Protein AF-A0AA50DRI3-F1 (afdb_monomer_lite)

Organism: NCBI:txid3062598

Foldseek 3Di:
DDPVVLVVLLVVLLVVLQVVCVVVVHDDDLVSSLVSLVVVLVVDDDPVNNVSSVVSSVVSVVVSVVVVVPVDDDDDDPPDPPPVVVVVCVVDVDPPPVVVPPPDD

Radius of gyration: 18.83 Å; chains: 1; bounding box: 45×53×38 Å

pLDDT: mean 72.83, std 22.29, range [36.16, 96.12]

Sequence (105 aa):
MSDSDDYDKIHILLGEATMSLIDSRKEVSSESLSIQLKQMAAEESDDLRVIEIWKARKWLLQHSVQFTAGRNGGYASPLRLRENQSRLQDFYHLPSSNDAKKQSS

Structure (mmCIF, N/CA/C/O backbone):
data_AF-A0AA50DRI3-F1
#
_entry.id   AF-A0AA50DRI3-F1
#
loop_
_atom_site.group_PDB
_atom_site.id
_atom_site.type_symbol
_atom_site.label_atom_id
_atom_site.label_alt_id
_atom_site.label_comp_id
_atom_site.label_asym_id
_atom_site.label_entity_id
_atom_site.label_seq_id
_atom_site.pdbx_PDB_ins_code
_atom_site.Cartn_x
_atom_site.Cartn_y
_atom_site.Cartn_z
_atom_site.occupancy
_atom_site.B_iso_or_equiv
_atom_site.auth_seq_id
_atom_site.auth_comp_id
_atom_site.auth_asym_id
_atom_site.auth_atom_id
_atom_site.pdbx_PDB_model_num
ATOM 1 N N . MET A 1 1 ? 13.404 11.721 -15.847 1.00 47.91 1 MET A N 1
ATOM 2 C CA . MET A 1 1 ? 12.085 11.415 -15.260 1.00 47.91 1 MET A CA 1
ATOM 3 C C . MET A 1 1 ? 11.787 12.505 -14.261 1.00 47.91 1 MET A C 1
ATOM 5 O O . MET A 1 1 ? 12.678 12.856 -13.499 1.00 47.91 1 MET A O 1
ATOM 9 N N . SER A 1 2 ? 10.627 13.129 -14.401 1.00 54.50 2 SER A N 1
ATOM 10 C CA . SER A 1 2 ? 10.246 14.356 -13.702 1.00 54.50 2 SER A CA 1
ATOM 11 C C . SER A 1 2 ? 9.676 13.988 -12.335 1.00 54.50 2 SER A C 1
ATOM 13 O O . SER A 1 2 ? 8.897 13.044 -12.258 1.00 54.50 2 SER A O 1
ATOM 15 N N . ASP A 1 3 ? 9.984 14.742 -11.278 1.00 60.12 3 ASP A N 1
ATOM 16 C CA . ASP A 1 3 ? 9.455 14.486 -9.925 1.00 60.12 3 ASP A CA 1
ATOM 17 C C . ASP A 1 3 ? 7.911 14.414 -9.873 1.00 60.12 3 ASP A C 1
ATOM 19 O O . ASP A 1 3 ? 7.351 13.803 -8.969 1.00 60.12 3 ASP A O 1
ATOM 23 N N . SER A 1 4 ? 7.216 14.986 -10.866 1.00 66.75 4 SER A N 1
ATOM 24 C CA . SER A 1 4 ? 5.753 14.937 -11.010 1.00 66.75 4 SER A CA 1
ATOM 25 C C . SER A 1 4 ? 5.189 13.516 -11.128 1.00 66.75 4 SER A C 1
ATOM 27 O O . SER A 1 4 ? 4.167 13.227 -10.509 1.00 66.75 4 SER A O 1
ATOM 29 N N . ASP A 1 5 ? 5.857 12.622 -11.865 1.00 71.75 5 ASP A N 1
ATOM 30 C CA . ASP A 1 5 ? 5.336 11.273 -12.142 1.00 71.75 5 ASP A CA 1
ATOM 31 C C . ASP A 1 5 ? 5.274 10.423 -10.860 1.00 71.75 5 ASP A C 1
ATOM 33 O O . ASP A 1 5 ? 4.387 9.586 -10.683 1.00 71.75 5 ASP A O 1
ATOM 37 N N . ASP A 1 6 ? 6.206 10.662 -9.934 1.00 75.75 6 ASP A N 1
ATOM 38 C CA . ASP A 1 6 ? 6.272 9.964 -8.650 1.00 75.75 6 ASP A CA 1
ATOM 39 C C . ASP A 1 6 ? 5.138 10.407 -7.706 1.00 75.75 6 ASP A C 1
ATOM 41 O O . ASP A 1 6 ? 4.593 9.578 -6.972 1.00 75.75 6 ASP A O 1
ATOM 45 N N . TYR A 1 7 ? 4.734 11.683 -7.741 1.00 80.00 7 TYR A N 1
ATOM 46 C CA . TYR A 1 7 ? 3.598 12.174 -6.951 1.00 80.00 7 TYR A CA 1
ATOM 47 C C . TYR A 1 7 ? 2.262 11.644 -7.468 1.00 80.00 7 TYR A C 1
ATOM 49 O O . TYR A 1 7 ? 1.419 11.233 -6.666 1.00 80.00 7 TYR A O 1
ATOM 57 N N . ASP A 1 8 ? 2.079 11.598 -8.787 1.00 87.44 8 ASP A N 1
ATOM 58 C CA . ASP A 1 8 ? 0.846 11.086 -9.389 1.00 87.44 8 ASP A CA 1
ATOM 59 C C . ASP A 1 8 ? 0.622 9.616 -9.009 1.00 87.44 8 ASP A C 1
ATOM 61 O O . ASP A 1 8 ? -0.467 9.240 -8.570 1.00 87.44 8 ASP A O 1
ATOM 65 N N . LYS A 1 9 ? 1.681 8.801 -9.042 1.00 89.00 9 LYS A N 1
ATOM 66 C CA . LYS A 1 9 ? 1.642 7.397 -8.602 1.00 89.00 9 LYS A CA 1
ATOM 67 C C . LYS A 1 9 ? 1.278 7.242 -7.127 1.00 89.00 9 LYS A C 1
ATOM 69 O O . LYS A 1 9 ? 0.461 6.390 -6.780 1.00 89.00 9 LYS A O 1
ATOM 74 N N . ILE A 1 10 ? 1.838 8.081 -6.253 1.00 90.31 10 ILE A N 1
ATOM 75 C CA . ILE A 1 10 ? 1.502 8.077 -4.822 1.00 90.31 10 ILE A CA 1
ATOM 76 C C . ILE A 1 10 ? 0.010 8.367 -4.617 1.00 90.31 10 ILE A C 1
ATOM 78 O O . ILE A 1 10 ? -0.650 7.666 -3.847 1.00 90.31 10 ILE A O 1
ATOM 82 N N . HIS A 1 11 ? -0.530 9.375 -5.305 1.00 90.25 11 HIS A N 1
ATOM 83 C CA . HIS A 1 11 ? -1.941 9.745 -5.191 1.00 90.25 11 HIS A CA 1
ATOM 84 C C . HIS A 1 11 ? -2.880 8.672 -5.745 1.00 90.25 11 HIS A C 1
ATOM 86 O O . HIS A 1 11 ? -3.910 8.405 -5.126 1.00 90.25 11 HIS A O 1
ATOM 92 N N . ILE A 1 12 ? -2.507 8.020 -6.849 1.00 94.75 12 ILE A N 1
ATOM 93 C CA . ILE A 1 12 ? -3.252 6.885 -7.405 1.00 94.75 12 ILE A CA 1
ATOM 94 C C . ILE A 1 12 ? -3.336 5.754 -6.375 1.00 94.75 12 ILE A C 1
ATOM 96 O O . ILE A 1 12 ? -4.435 5.317 -6.041 1.00 94.75 12 ILE A O 1
ATOM 100 N N . LEU A 1 13 ? -2.206 5.345 -5.793 1.00 95.06 13 LEU A N 1
ATOM 101 C CA . LEU A 1 13 ? -2.161 4.254 -4.812 1.00 95.06 13 LEU A CA 1
ATOM 102 C C . LEU A 1 13 ? -2.920 4.580 -3.518 1.00 95.06 13 LEU A C 1
ATOM 104 O O . LEU A 1 13 ? -3.574 3.714 -2.939 1.00 95.06 13 LEU A O 1
ATOM 108 N N . LEU A 1 14 ? -2.882 5.838 -3.070 1.00 93.56 14 LEU A N 1
ATOM 109 C CA . LEU A 1 14 ? -3.721 6.314 -1.966 1.00 93.56 14 LEU A CA 1
ATOM 110 C C . LEU A 1 14 ? -5.212 6.226 -2.304 1.00 93.56 14 LEU A C 1
ATOM 112 O O . LEU A 1 14 ? -6.005 5.825 -1.451 1.00 93.56 14 LEU A O 1
ATOM 116 N N . GLY A 1 15 ? -5.590 6.582 -3.533 1.00 94.25 15 GLY A N 1
ATOM 117 C CA . GLY A 1 15 ? -6.954 6.448 -4.036 1.00 94.25 15 GLY A CA 1
ATOM 118 C C . GLY A 1 15 ? -7.417 4.992 -4.056 1.00 94.25 15 GLY A C 1
ATOM 119 O O . GLY A 1 15 ? -8.474 4.690 -3.508 1.00 94.25 15 GLY A O 1
ATOM 120 N N . GLU A 1 16 ? -6.603 4.084 -4.598 1.00 95.31 16 GLU A N 1
ATOM 121 C CA . GLU A 1 16 ? -6.886 2.642 -4.626 1.00 95.31 16 GLU A CA 1
ATOM 122 C C . GLU A 1 16 ? -7.086 2.073 -3.213 1.00 95.31 16 GLU A C 1
ATOM 124 O O . GLU A 1 16 ? -8.102 1.432 -2.933 1.00 95.31 16 GLU A O 1
ATOM 129 N N . ALA A 1 17 ? -6.165 2.370 -2.289 1.00 95.00 17 ALA A N 1
ATOM 130 C CA . ALA A 1 17 ? -6.276 1.937 -0.898 1.00 95.00 17 ALA A CA 1
ATOM 131 C C . ALA A 1 17 ? -7.537 2.500 -0.219 1.00 95.00 17 ALA A C 1
ATOM 133 O O . ALA A 1 17 ? -8.217 1.792 0.524 1.00 95.00 17 ALA A O 1
ATOM 134 N N . THR A 1 18 ? -7.880 3.762 -0.498 1.00 94.62 18 THR A N 1
ATOM 135 C CA . THR A 1 18 ? -9.090 4.406 0.031 1.00 94.62 18 THR A CA 1
ATOM 136 C C . THR A 1 18 ? -10.354 3.726 -0.485 1.00 94.62 18 THR A C 1
ATOM 138 O O . THR A 1 18 ? -11.242 3.423 0.310 1.00 94.62 18 THR A O 1
ATOM 141 N N . MET A 1 19 ? -10.432 3.442 -1.787 1.00 95.38 19 MET A N 1
ATOM 142 C CA . MET A 1 19 ? -11.589 2.762 -2.377 1.00 95.38 19 MET A CA 1
ATOM 143 C C . MET A 1 19 ? -11.761 1.358 -1.798 1.00 95.38 19 MET A C 1
ATOM 145 O O . MET A 1 19 ? -12.863 1.004 -1.393 1.00 95.38 19 MET A O 1
ATOM 149 N N . SER A 1 20 ? -10.670 0.609 -1.617 1.00 93.19 20 SER A N 1
ATOM 150 C CA . SER A 1 20 ? -10.713 -0.712 -0.978 1.00 93.19 20 SER A CA 1
ATOM 151 C C . SER A 1 20 ? -11.257 -0.669 0.462 1.00 93.19 20 SER A C 1
ATOM 153 O O . SER A 1 20 ? -12.043 -1.534 0.867 1.00 93.19 20 SER A O 1
ATOM 155 N N . LEU A 1 21 ? -10.901 0.363 1.239 1.00 91.62 21 LEU A N 1
ATOM 156 C CA . LEU A 1 21 ? -11.457 0.579 2.580 1.00 91.62 21 LEU A CA 1
ATOM 157 C C . LEU A 1 21 ? -12.948 0.944 2.532 1.00 91.62 21 LEU A C 1
ATOM 159 O O . LEU A 1 21 ? -13.720 0.394 3.319 1.00 91.62 21 LEU A O 1
ATOM 163 N N . ILE A 1 22 ? -13.355 1.816 1.603 1.00 93.25 22 ILE A N 1
ATOM 164 C CA . ILE A 1 22 ? -14.758 2.218 1.406 1.00 93.25 22 ILE A CA 1
ATOM 165 C C . ILE A 1 22 ? -15.621 1.013 1.018 1.00 93.25 22 ILE A C 1
ATOM 167 O O . ILE A 1 22 ? -16.664 0.792 1.636 1.00 93.25 22 ILE A O 1
ATOM 171 N N . ASP A 1 23 ? -15.166 0.203 0.062 1.00 93.25 23 ASP A N 1
ATOM 172 C CA . ASP A 1 23 ? -15.856 -1.012 -0.383 1.00 93.25 23 ASP A CA 1
ATOM 173 C C . ASP A 1 23 ? -16.003 -2.016 0.766 1.00 93.25 23 ASP A C 1
ATOM 175 O O . ASP A 1 23 ? -17.052 -2.638 0.949 1.00 93.25 23 ASP A O 1
ATOM 179 N N . SER A 1 24 ? -14.978 -2.097 1.618 1.00 90.81 24 SER A N 1
ATOM 180 C CA . SER A 1 24 ? -14.986 -2.909 2.837 1.00 90.81 24 SER A CA 1
ATOM 181 C C . SER A 1 24 ? -15.775 -2.283 3.997 1.00 90.81 24 SER A C 1
ATOM 183 O O . SER A 1 24 ? -15.823 -2.873 5.078 1.00 90.81 24 SER A O 1
ATOM 185 N N . ARG A 1 25 ? -16.363 -1.089 3.814 1.00 91.12 25 ARG A N 1
ATOM 186 C CA . ARG A 1 25 ? -17.025 -0.274 4.854 1.00 91.12 25 ARG A CA 1
ATOM 187 C C . ARG A 1 25 ? -16.161 -0.059 6.101 1.00 91.12 25 ARG A C 1
ATOM 189 O O . ARG A 1 25 ? -16.677 0.031 7.216 1.00 91.12 25 ARG A O 1
ATOM 196 N N . LYS A 1 26 ? -14.843 -0.001 5.920 1.00 89.75 26 LYS A N 1
ATOM 197 C CA . LYS A 1 26 ? -13.877 0.299 6.978 1.00 89.75 26 LYS A CA 1
ATOM 198 C C . LYS A 1 26 ? -13.688 1.809 7.081 1.00 89.75 26 LYS A C 1
ATOM 200 O O . LYS A 1 26 ? -13.859 2.541 6.109 1.00 89.75 26 LYS A O 1
ATOM 205 N N . GLU A 1 27 ? -13.336 2.272 8.275 1.00 90.50 27 GLU A N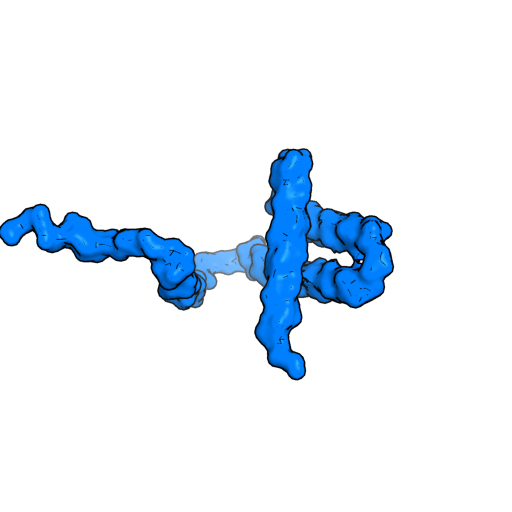 1
ATOM 206 C CA . GLU A 1 27 ? -12.960 3.668 8.491 1.00 90.50 27 GLU A CA 1
ATOM 207 C C . GLU A 1 27 ? -11.780 4.050 7.588 1.00 90.50 27 GLU A C 1
ATOM 209 O O . GLU A 1 27 ? -10.835 3.274 7.443 1.00 90.50 27 GLU A O 1
ATOM 214 N N . VAL A 1 28 ? -11.829 5.254 7.013 1.00 90.44 28 VAL A N 1
ATOM 215 C CA . VAL A 1 28 ? -10.709 5.844 6.273 1.00 90.44 28 VAL A CA 1
ATOM 216 C C . VAL A 1 28 ? -9.942 6.763 7.220 1.00 90.44 28 VAL A C 1
ATOM 218 O O . VAL A 1 28 ? -10.343 7.890 7.499 1.00 90.44 28 VAL A O 1
ATOM 221 N N . SER A 1 29 ? -8.823 6.256 7.717 1.00 90.88 29 SER A N 1
ATOM 222 C CA . SER A 1 29 ? -7.899 6.920 8.636 1.00 90.88 29 SER A CA 1
ATOM 223 C C . SER A 1 29 ? -6.457 6.721 8.161 1.00 90.88 29 SER A C 1
ATOM 225 O O . SER A 1 29 ? -6.168 5.840 7.353 1.00 90.88 29 SER A O 1
ATOM 227 N N . SER A 1 30 ? -5.512 7.523 8.655 1.00 89.69 30 SER A N 1
ATOM 228 C CA . SER A 1 30 ? -4.092 7.354 8.301 1.00 89.69 30 SER A CA 1
ATOM 229 C C . SER A 1 30 ? -3.549 5.974 8.697 1.00 89.69 30 SER A C 1
ATOM 231 O O . SER A 1 30 ? -2.723 5.401 7.986 1.00 89.69 30 SER A O 1
ATOM 233 N N . GLU A 1 31 ? -4.030 5.423 9.811 1.00 90.31 31 GLU A N 1
ATOM 234 C CA . GLU A 1 31 ? -3.658 4.094 10.291 1.00 90.31 31 GLU A CA 1
ATOM 235 C C . GLU A 1 31 ? -4.226 2.987 9.395 1.00 90.31 31 GLU A C 1
ATOM 237 O O . GLU A 1 31 ? -3.471 2.145 8.908 1.00 90.31 31 GLU A O 1
ATOM 242 N N . SER A 1 32 ? -5.530 3.025 9.111 1.00 91.81 32 SER A N 1
ATOM 243 C CA . SER A 1 32 ? -6.187 2.045 8.235 1.00 91.81 32 SER A CA 1
ATOM 244 C C . SER A 1 32 ? -5.639 2.083 6.806 1.00 91.81 32 SER A C 1
ATOM 246 O O . SER A 1 32 ? -5.391 1.026 6.233 1.00 91.81 32 SER A O 1
ATOM 248 N N . LEU A 1 33 ? -5.335 3.266 6.259 1.00 93.88 33 LEU A N 1
ATOM 249 C CA . LEU A 1 33 ? -4.665 3.412 4.961 1.00 93.88 33 LEU A CA 1
ATOM 250 C C . LEU A 1 33 ? -3.244 2.837 4.973 1.00 93.88 33 LEU A C 1
ATOM 252 O O . LEU A 1 33 ? -2.844 2.157 4.033 1.00 93.88 33 LEU A O 1
ATOM 256 N N . SER A 1 34 ? -2.474 3.061 6.042 1.00 94.31 34 SER A N 1
ATOM 257 C CA . SER A 1 34 ? -1.130 2.482 6.191 1.00 94.31 34 SER A CA 1
ATOM 258 C C . SER A 1 34 ? -1.164 0.953 6.255 1.00 94.31 34 SER A C 1
ATOM 260 O O . SER A 1 34 ? -0.285 0.293 5.692 1.00 94.31 34 SER A O 1
ATOM 262 N N . ILE A 1 35 ? -2.175 0.391 6.925 1.00 95.12 35 ILE A N 1
ATOM 263 C CA . ILE A 1 35 ? -2.418 -1.054 6.983 1.00 95.12 35 ILE A CA 1
ATOM 264 C C . ILE A 1 35 ? -2.825 -1.575 5.603 1.00 95.12 35 ILE A C 1
ATOM 266 O O . ILE A 1 35 ? -2.240 -2.551 5.138 1.00 95.12 35 ILE A O 1
ATOM 270 N N . GLN A 1 36 ? -3.752 -0.897 4.924 1.00 96.12 36 GLN A N 1
ATOM 271 C CA . GLN A 1 36 ? -4.229 -1.294 3.600 1.00 96.12 36 GLN A CA 1
ATOM 272 C C . GLN A 1 36 ? -3.102 -1.277 2.561 1.00 96.12 36 GLN A C 1
ATOM 274 O O . GLN A 1 36 ? -2.921 -2.252 1.842 1.00 96.12 36 GLN A O 1
ATOM 279 N N . LEU A 1 37 ? -2.273 -0.229 2.535 1.00 95.25 37 LEU A N 1
ATOM 280 C CA . LEU A 1 37 ? -1.103 -0.157 1.653 1.00 95.25 37 LEU A CA 1
ATOM 281 C C . LEU A 1 37 ? -0.091 -1.270 1.958 1.00 95.25 37 LEU A C 1
ATOM 283 O O . LEU A 1 37 ? 0.495 -1.847 1.048 1.00 95.25 37 LEU A O 1
ATOM 287 N N . LYS A 1 38 ? 0.110 -1.616 3.235 1.00 95.56 38 LYS A N 1
ATOM 288 C CA . LYS A 1 38 ? 0.972 -2.748 3.604 1.00 95.56 38 LYS A CA 1
ATOM 289 C C . LYS A 1 38 ? 0.410 -4.076 3.087 1.00 95.56 38 LYS A C 1
ATOM 291 O O . LYS A 1 38 ? 1.190 -4.919 2.657 1.00 95.56 38 LYS A O 1
ATOM 296 N N . GLN A 1 39 ? -0.907 -4.259 3.144 1.00 96.06 39 GLN A N 1
ATOM 297 C CA . GLN A 1 39 ? -1.565 -5.450 2.616 1.00 96.06 39 GLN A CA 1
ATOM 298 C C . GLN A 1 39 ? -1.444 -5.523 1.089 1.00 96.06 39 GLN A C 1
ATOM 300 O O . GLN A 1 39 ? -1.012 -6.548 0.578 1.00 96.06 39 GLN A O 1
ATOM 305 N N . MET A 1 40 ? -1.707 -4.421 0.380 1.00 94.88 40 MET A N 1
ATOM 306 C CA . MET A 1 40 ? -1.535 -4.344 -1.077 1.00 94.88 40 MET A CA 1
ATOM 307 C C . MET A 1 40 ? -0.109 -4.714 -1.500 1.00 94.88 40 MET A C 1
ATOM 309 O O . MET A 1 40 ? 0.065 -5.492 -2.424 1.00 94.88 40 MET A O 1
ATOM 313 N N . ALA A 1 41 ? 0.917 -4.230 -0.790 1.00 95.44 41 ALA A N 1
ATOM 314 C CA . ALA A 1 41 ? 2.306 -4.600 -1.077 1.00 95.44 41 ALA A CA 1
ATOM 315 C C . ALA A 1 41 ? 2.621 -6.083 -0.813 1.00 95.44 41 ALA A C 1
ATOM 317 O O . ALA A 1 41 ? 3.544 -6.615 -1.414 1.00 95.44 41 ALA A O 1
ATOM 318 N N . ALA A 1 42 ? 1.909 -6.736 0.110 1.00 94.56 42 ALA A N 1
ATOM 319 C CA . ALA A 1 42 ? 2.110 -8.153 0.415 1.00 94.56 42 ALA A CA 1
ATOM 320 C C . ALA A 1 42 ? 1.428 -9.081 -0.604 1.00 94.56 42 ALA A C 1
ATOM 322 O O . ALA A 1 42 ? 1.846 -10.225 -0.759 1.00 94.56 42 ALA A O 1
ATOM 323 N N . GLU A 1 43 ? 0.374 -8.595 -1.258 1.00 94.81 43 GLU A N 1
ATOM 324 C CA . GLU A 1 43 ? -0.373 -9.310 -2.298 1.00 94.81 43 GLU A CA 1
ATOM 325 C C . GLU A 1 43 ? 0.167 -9.017 -3.711 1.00 94.81 43 GLU A C 1
ATOM 327 O O . GLU A 1 43 ? -0.164 -9.733 -4.655 1.00 94.81 43 GLU A O 1
ATOM 332 N N . GLU A 1 44 ? 1.006 -7.989 -3.857 1.00 95.38 44 GLU A N 1
ATOM 333 C CA . GLU A 1 44 ? 1.597 -7.579 -5.127 1.00 95.38 44 GLU A CA 1
ATOM 334 C C . GLU A 1 44 ? 2.794 -8.458 -5.525 1.00 95.38 44 GLU A C 1
ATOM 336 O O . GLU A 1 44 ? 3.643 -8.810 -4.706 1.00 95.38 44 GLU A O 1
ATOM 341 N N . SER A 1 45 ? 2.859 -8.791 -6.813 1.00 94.69 45 SER A N 1
ATOM 342 C CA . SER A 1 45 ? 3.905 -9.628 -7.414 1.00 94.69 45 SER A CA 1
ATOM 343 C C . SER A 1 45 ? 4.925 -8.832 -8.229 1.00 94.69 45 SER A C 1
ATOM 345 O O . SER A 1 45 ? 6.027 -9.321 -8.468 1.00 94.69 45 SER A O 1
ATOM 347 N N . ASP A 1 46 ? 4.571 -7.616 -8.655 1.00 95.44 46 ASP A N 1
ATOM 348 C CA . ASP A 1 46 ? 5.479 -6.707 -9.347 1.00 95.44 46 ASP A CA 1
ATOM 349 C C . ASP A 1 46 ? 6.331 -5.911 -8.344 1.00 95.44 46 ASP A C 1
ATOM 351 O O . ASP A 1 46 ? 5.843 -5.011 -7.656 1.00 95.44 46 ASP A O 1
ATOM 355 N N . ASP A 1 47 ? 7.633 -6.207 -8.308 1.00 93.19 47 ASP A N 1
ATOM 356 C CA . ASP A 1 47 ? 8.618 -5.538 -7.451 1.00 93.19 47 ASP A CA 1
ATOM 357 C C . ASP A 1 47 ? 8.627 -4.008 -7.619 1.00 93.19 47 ASP A C 1
ATOM 359 O O . ASP A 1 47 ? 8.819 -3.272 -6.645 1.00 93.19 47 ASP A O 1
ATOM 363 N N . LEU A 1 48 ? 8.400 -3.498 -8.837 1.00 91.94 48 LEU A N 1
ATOM 364 C CA . LEU A 1 48 ? 8.350 -2.053 -9.075 1.00 91.94 48 LEU A CA 1
ATOM 365 C C . LEU A 1 48 ? 7.124 -1.443 -8.403 1.00 91.94 48 LEU A C 1
ATOM 367 O O . LEU A 1 48 ? 7.231 -0.409 -7.737 1.00 91.94 48 LEU A O 1
ATOM 371 N N . ARG A 1 49 ? 5.978 -2.118 -8.503 1.00 93.25 49 ARG A N 1
ATOM 372 C CA . ARG A 1 49 ? 4.740 -1.680 -7.860 1.00 93.25 49 ARG A CA 1
ATOM 373 C C . ARG A 1 49 ? 4.822 -1.791 -6.338 1.00 93.25 49 ARG A C 1
ATOM 375 O O . ARG A 1 49 ? 4.376 -0.879 -5.642 1.00 93.25 49 ARG A O 1
ATOM 382 N N . VAL A 1 50 ? 5.486 -2.816 -5.798 1.00 95.31 50 VAL A N 1
ATOM 383 C CA . VAL A 1 50 ? 5.783 -2.924 -4.354 1.00 95.31 50 VAL A CA 1
ATOM 384 C C . VAL A 1 50 ? 6.572 -1.706 -3.858 1.00 95.31 50 VAL A C 1
ATOM 386 O O . VAL A 1 50 ? 6.248 -1.132 -2.812 1.00 95.31 50 VAL A O 1
ATOM 389 N N . ILE A 1 51 ? 7.583 -1.263 -4.614 1.00 93.94 51 ILE A N 1
ATOM 390 C CA . ILE A 1 51 ? 8.371 -0.067 -4.279 1.00 93.94 51 ILE A CA 1
ATOM 391 C C . ILE A 1 51 ? 7.495 1.192 -4.302 1.00 93.94 51 ILE A C 1
ATOM 393 O O . ILE A 1 51 ? 7.608 2.036 -3.407 1.00 93.94 51 ILE A O 1
ATOM 397 N N . GLU A 1 52 ? 6.608 1.330 -5.286 1.00 94.19 52 GLU A N 1
ATOM 398 C CA . GLU A 1 52 ? 5.678 2.462 -5.383 1.00 94.19 52 GLU A CA 1
ATOM 399 C C . GLU A 1 52 ? 4.690 2.497 -4.207 1.00 94.19 52 GLU A C 1
ATOM 401 O O . GLU A 1 52 ? 4.500 3.549 -3.589 1.00 94.19 52 GLU A O 1
ATOM 406 N N . ILE A 1 53 ? 4.149 1.345 -3.804 1.00 93.94 53 ILE A N 1
ATOM 407 C CA . ILE A 1 53 ? 3.285 1.218 -2.621 1.00 93.94 53 ILE A CA 1
ATOM 408 C C . ILE A 1 53 ? 4.047 1.595 -1.346 1.00 93.94 53 ILE A C 1
ATOM 410 O O . ILE A 1 53 ? 3.529 2.320 -0.488 1.00 93.94 53 ILE A O 1
ATOM 414 N N . TRP A 1 54 ? 5.307 1.172 -1.224 1.00 94.00 54 TRP A N 1
ATOM 415 C CA . TRP A 1 54 ? 6.149 1.561 -0.097 1.00 94.00 54 TRP A CA 1
ATOM 416 C C . TRP A 1 54 ? 6.402 3.075 -0.056 1.00 94.00 54 TRP A C 1
ATOM 418 O O . TRP A 1 54 ? 6.303 3.684 1.017 1.0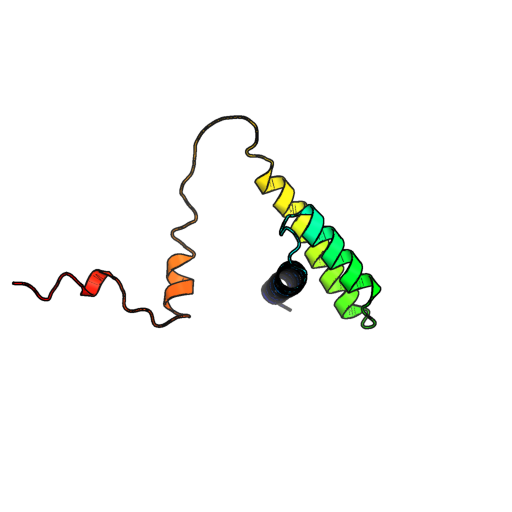0 94.00 54 TRP A O 1
ATOM 428 N N . LYS A 1 55 ? 6.667 3.705 -1.211 1.00 92.50 55 LYS A N 1
ATOM 429 C CA . LYS A 1 55 ? 6.798 5.168 -1.330 1.00 92.50 55 LYS A CA 1
ATOM 430 C C . LYS A 1 55 ? 5.511 5.874 -0.896 1.00 92.50 55 LYS A C 1
ATOM 432 O O . LYS A 1 55 ? 5.584 6.797 -0.084 1.00 92.50 55 LYS A O 1
ATOM 437 N N . ALA A 1 56 ? 4.347 5.411 -1.356 1.00 93.12 56 ALA A N 1
ATOM 438 C CA . ALA A 1 56 ? 3.049 5.977 -0.984 1.00 93.12 56 ALA A CA 1
ATOM 439 C C . ALA A 1 56 ? 2.788 5.875 0.525 1.00 93.12 56 ALA A C 1
ATOM 441 O O . ALA A 1 56 ? 2.403 6.854 1.168 1.00 93.12 56 ALA A O 1
ATOM 442 N N . ARG A 1 57 ? 3.096 4.724 1.133 1.00 93.50 57 ARG A N 1
ATOM 443 C CA . ARG A 1 57 ? 2.979 4.528 2.584 1.00 93.50 57 ARG A CA 1
ATOM 444 C C . ARG A 1 57 ? 3.921 5.440 3.368 1.00 93.50 57 ARG A C 1
ATOM 446 O O . ARG A 1 57 ? 3.524 6.009 4.384 1.00 93.50 57 ARG A O 1
ATOM 453 N N . LYS A 1 58 ? 5.165 5.605 2.911 1.00 91.94 58 LYS A N 1
ATOM 454 C CA . LYS A 1 58 ? 6.129 6.522 3.535 1.00 91.94 58 LYS A CA 1
ATOM 455 C C . LYS 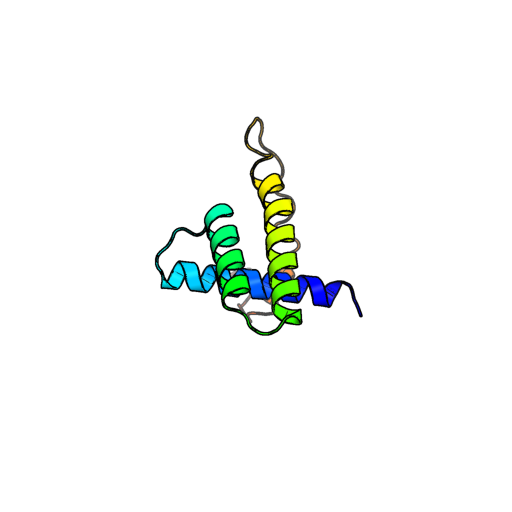A 1 58 ? 5.655 7.973 3.442 1.00 91.94 58 LYS A C 1
ATOM 457 O O . LYS A 1 58 ? 5.709 8.684 4.443 1.00 91.94 58 LYS A O 1
ATOM 462 N N . TRP A 1 59 ? 5.150 8.383 2.279 1.00 92.31 59 TRP A N 1
ATOM 463 C CA . TRP A 1 59 ? 4.571 9.708 2.077 1.00 92.31 59 TRP A CA 1
ATOM 464 C C . TRP A 1 59 ? 3.386 9.946 3.018 1.00 92.31 59 TRP A C 1
ATOM 466 O O . TRP A 1 59 ? 3.355 10.970 3.703 1.00 92.31 59 TRP A O 1
ATOM 476 N N . LEU A 1 60 ? 2.469 8.977 3.132 1.00 90.62 60 LEU A N 1
ATOM 477 C CA . LEU A 1 60 ? 1.316 9.048 4.032 1.00 90.62 60 LEU A CA 1
ATOM 478 C C . LEU A 1 60 ? 1.755 9.280 5.479 1.00 90.62 60 LEU A C 1
ATOM 480 O O . LEU A 1 60 ? 1.232 10.178 6.125 1.00 90.62 60 LEU A O 1
ATOM 484 N N . LEU A 1 61 ? 2.741 8.524 5.970 1.00 88.62 61 LEU A N 1
ATOM 485 C CA . LEU A 1 61 ? 3.244 8.668 7.341 1.00 88.62 61 LEU A CA 1
ATOM 486 C C . LEU A 1 61 ? 3.921 10.025 7.583 1.00 88.62 61 LEU A C 1
ATOM 488 O O . LEU A 1 61 ? 3.790 10.598 8.662 1.00 88.62 61 LEU A O 1
ATOM 492 N N 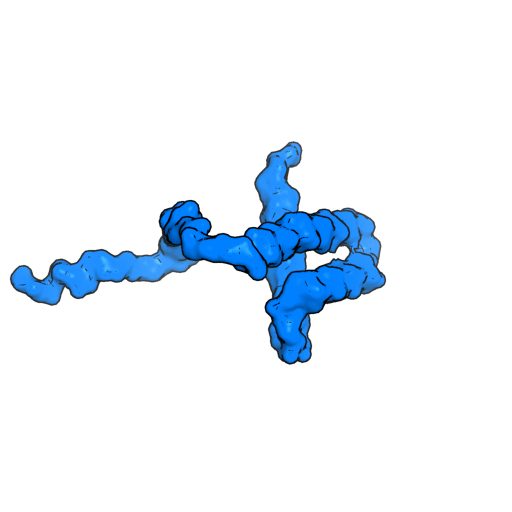. GLN A 1 62 ? 4.626 10.564 6.587 1.00 86.94 62 GLN A N 1
ATOM 493 C CA . GLN A 1 62 ? 5.264 11.881 6.685 1.00 86.94 62 GLN A CA 1
ATOM 494 C C . GLN A 1 62 ? 4.242 13.027 6.725 1.00 86.94 62 GLN A C 1
ATOM 496 O O . GLN A 1 62 ? 4.454 14.014 7.430 1.00 86.94 62 GLN A O 1
ATOM 501 N N . HIS A 1 63 ? 3.123 12.891 6.011 1.00 82.50 63 HIS A N 1
ATOM 502 C CA . HIS A 1 63 ? 2.100 13.937 5.904 1.00 82.50 63 HIS A CA 1
ATOM 503 C C . HIS A 1 63 ? 0.949 13.760 6.906 1.00 82.50 63 HIS A C 1
ATOM 505 O O . HIS A 1 63 ? 0.316 14.740 7.291 1.00 82.50 63 HIS A O 1
ATOM 511 N N . SER A 1 64 ? 0.721 12.555 7.436 1.00 71.75 64 SER A N 1
ATOM 512 C CA . SER A 1 64 ? -0.233 12.330 8.529 1.00 71.75 64 SER A CA 1
ATOM 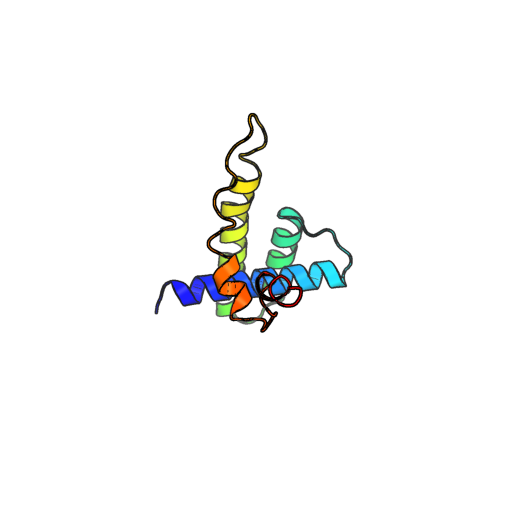513 C C . SER A 1 64 ? 0.223 12.994 9.828 1.00 71.75 64 SER A C 1
ATOM 515 O O . SER A 1 64 ? -0.605 13.454 10.610 1.00 71.75 64 SER A O 1
ATOM 517 N N . VAL A 1 65 ? 1.541 13.109 10.040 1.00 55.84 65 VAL A N 1
ATOM 518 C CA . VAL A 1 65 ? 2.112 13.851 11.175 1.00 55.84 65 VAL A CA 1
ATOM 519 C C . VAL A 1 65 ? 1.761 15.343 11.091 1.00 55.84 65 VAL A C 1
ATOM 521 O O . VAL A 1 65 ? 1.477 15.960 12.119 1.00 55.84 65 VAL A O 1
ATOM 524 N N . GLN A 1 66 ? 1.665 15.910 9.882 1.00 50.53 66 GLN A N 1
ATOM 525 C CA . GLN A 1 66 ? 1.264 17.309 9.678 1.00 50.53 66 GLN A CA 1
ATOM 526 C C . GLN A 1 66 ? -0.217 17.554 10.011 1.00 50.53 66 GLN A C 1
ATOM 528 O O . GLN A 1 66 ? -0.564 18.645 10.453 1.00 50.53 66 GLN A O 1
ATOM 533 N N . PHE A 1 67 ? -1.076 16.534 9.900 1.00 43.69 67 PHE A N 1
ATOM 534 C CA . PHE A 1 67 ? -2.465 16.603 10.373 1.00 43.69 67 PHE A CA 1
ATOM 535 C C . PHE A 1 67 ? -2.581 16.535 11.904 1.00 43.69 67 PHE A C 1
ATOM 537 O O . PHE A 1 67 ? -3.509 17.098 12.481 1.00 43.69 67 PHE A O 1
ATOM 544 N N . THR A 1 68 ? -1.629 15.891 12.588 1.00 43.25 68 THR A N 1
ATOM 545 C CA . THR A 1 68 ? -1.604 15.811 14.063 1.00 43.25 68 THR A CA 1
ATOM 546 C C . THR A 1 68 ? -0.858 16.961 14.743 1.00 43.25 68 THR A C 1
ATOM 548 O O . THR A 1 68 ? -1.080 17.212 15.927 1.00 43.25 68 THR A O 1
ATOM 551 N N . ALA A 1 69 ? -0.043 17.719 14.003 1.00 39.78 69 ALA A N 1
ATOM 552 C CA . ALA A 1 69 ? 0.636 18.921 14.498 1.00 39.78 69 ALA A CA 1
ATOM 553 C C . ALA A 1 69 ? -0.313 20.119 14.739 1.00 39.78 69 ALA A C 1
ATOM 555 O O . ALA A 1 69 ? 0.145 21.210 15.055 1.00 39.78 69 ALA A O 1
ATOM 556 N N . GLY A 1 70 ? -1.632 19.919 14.625 1.00 42.78 70 GLY A N 1
ATOM 557 C CA . GLY A 1 70 ? -2.670 20.864 15.046 1.00 42.78 70 GLY A CA 1
ATOM 558 C C . GLY A 1 70 ? -3.348 20.511 16.376 1.00 42.78 70 GLY A C 1
ATOM 559 O O . GLY A 1 70 ? -4.365 21.113 16.708 1.00 42.78 70 GLY A O 1
ATOM 560 N N . ARG A 1 71 ? -2.853 19.524 17.141 1.00 41.69 71 ARG A N 1
ATOM 561 C CA . ARG A 1 71 ? -3.557 19.053 18.351 1.00 41.69 71 ARG A CA 1
ATOM 562 C C . ARG A 1 71 ? -3.251 19.823 19.640 1.00 41.69 71 ARG A C 1
ATOM 564 O O . ARG A 1 71 ? -3.731 19.409 20.684 1.00 41.69 71 ARG A O 1
ATOM 571 N N . ASN A 1 72 ? -2.530 20.946 19.584 1.00 43.25 72 ASN A N 1
ATOM 572 C CA . ASN A 1 72 ? -2.391 21.860 20.723 1.00 43.25 72 ASN A CA 1
ATOM 573 C C . ASN A 1 72 ? -2.270 23.323 20.265 1.00 43.25 72 ASN A C 1
ATOM 575 O O . ASN A 1 72 ? -1.173 23.817 20.032 1.00 43.25 72 ASN A O 1
ATOM 579 N N . GLY A 1 73 ? -3.411 24.017 20.215 1.00 39.25 73 GLY A N 1
A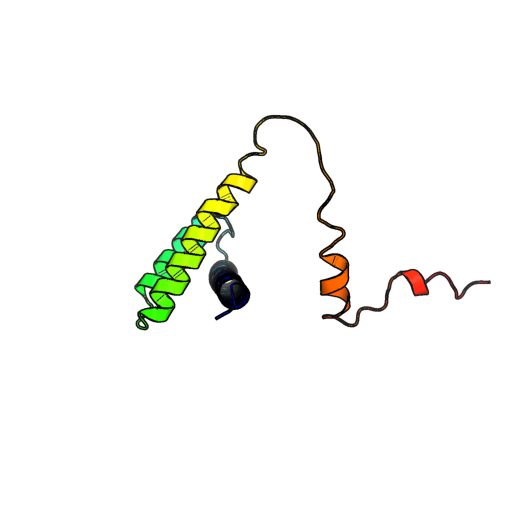TOM 580 C CA . GLY A 1 73 ? -3.478 25.475 20.347 1.00 39.25 73 GLY A CA 1
ATOM 581 C C . GLY A 1 73 ? -3.664 26.277 19.056 1.00 39.25 73 GLY A C 1
ATOM 582 O O . GLY A 1 73 ? -2.743 26.423 18.267 1.00 39.25 73 GLY A O 1
ATOM 583 N N . GLY A 1 74 ? -4.830 26.921 18.947 1.00 36.16 74 GLY A N 1
ATOM 584 C CA . GLY A 1 74 ? -4.973 28.200 18.248 1.00 36.16 74 GLY A CA 1
ATOM 585 C C . GLY A 1 74 ? -5.345 28.129 16.767 1.00 36.16 74 GLY A C 1
ATOM 586 O O . GLY A 1 74 ? -4.655 27.555 15.938 1.00 36.16 74 GLY A O 1
ATOM 587 N N . TYR A 1 75 ? -6.450 28.783 16.433 1.00 54.47 75 TYR A N 1
ATOM 588 C CA . TYR A 1 75 ? -6.868 29.137 15.081 1.00 54.47 75 TYR A CA 1
ATOM 589 C C . TYR A 1 75 ? -5.727 29.774 14.256 1.00 54.47 75 TYR A C 1
ATOM 591 O O . TYR A 1 75 ? -5.085 30.691 14.760 1.00 54.47 75 TYR A O 1
ATOM 599 N N . ALA A 1 76 ? -5.557 29.335 12.997 1.00 42.62 76 ALA A N 1
ATOM 600 C CA . ALA A 1 76 ? -5.067 30.057 11.794 1.00 42.62 76 ALA A CA 1
ATOM 601 C C . ALA A 1 76 ? -4.175 29.131 10.930 1.00 42.62 76 ALA A C 1
ATOM 603 O O . ALA A 1 76 ? -3.198 28.581 11.411 1.00 42.62 76 ALA A O 1
ATOM 604 N N . SER A 1 77 ? -4.414 28.907 9.635 1.00 43.94 77 SER A N 1
ATOM 605 C CA . SER A 1 77 ? -4.835 29.887 8.629 1.00 43.94 77 SER A CA 1
ATOM 606 C C . SER A 1 77 ? -5.715 29.280 7.517 1.00 43.94 77 SER A C 1
ATOM 608 O O . SER A 1 77 ? -5.423 28.186 7.037 1.00 43.94 77 SER A O 1
ATOM 610 N N . PRO A 1 78 ? -6.721 30.016 7.006 1.00 47.66 78 PRO A N 1
ATOM 611 C CA . PRO A 1 78 ? -7.590 29.613 5.891 1.00 47.66 78 PRO A CA 1
ATOM 612 C C . PRO A 1 78 ? -6.959 29.790 4.490 1.00 47.66 78 PRO A C 1
ATOM 614 O O . PRO A 1 78 ? -7.657 30.033 3.509 1.00 47.66 78 PRO A O 1
ATOM 617 N N . LEU A 1 79 ? -5.638 29.671 4.343 1.00 47.97 79 LEU A N 1
ATOM 618 C CA . LEU A 1 79 ? -4.937 30.045 3.107 1.00 47.97 79 LEU A CA 1
ATOM 619 C C . LEU A 1 79 ? -4.192 28.878 2.456 1.00 47.97 79 LEU A C 1
ATOM 621 O O . LEU A 1 79 ? -2.979 28.942 2.344 1.00 47.97 79 LEU A O 1
ATOM 625 N N . ARG A 1 80 ? -4.913 27.848 1.988 1.00 46.78 80 ARG A N 1
ATOM 626 C CA . ARG A 1 80 ? -4.555 27.051 0.781 1.00 46.78 80 ARG A CA 1
ATOM 627 C C . ARG A 1 80 ? -5.768 26.409 0.086 1.00 46.78 80 ARG A C 1
ATOM 629 O O . ARG A 1 80 ? -5.622 25.449 -0.659 1.00 46.78 80 ARG A O 1
ATOM 636 N N . LEU A 1 81 ? -6.968 26.973 0.262 1.00 46.34 81 LEU A N 1
ATOM 637 C CA . LEU A 1 81 ? -8.156 26.557 -0.503 1.00 46.34 81 LEU A CA 1
ATOM 638 C C . LEU A 1 81 ? -8.422 27.414 -1.755 1.00 46.34 81 LEU A C 1
ATOM 640 O O . LEU A 1 81 ? -9.415 27.193 -2.439 1.00 46.34 81 LEU A O 1
ATOM 644 N N . ARG A 1 82 ? -7.557 28.391 -2.068 1.00 41.50 82 ARG A N 1
ATOM 645 C CA . ARG A 1 82 ? -7.717 29.247 -3.258 1.00 41.50 82 ARG A CA 1
ATOM 646 C C . ARG A 1 82 ? -7.031 28.685 -4.506 1.00 41.50 82 ARG A C 1
ATOM 648 O O . ARG A 1 82 ? -7.496 28.937 -5.607 1.00 41.50 82 ARG A O 1
ATOM 655 N N . GLU A 1 83 ? -5.972 27.894 -4.348 1.00 47.12 83 GLU A N 1
ATOM 656 C CA . GLU A 1 83 ? -5.164 27.413 -5.484 1.00 47.12 83 GLU A CA 1
ATOM 657 C C . GLU A 1 83 ? -5.671 26.096 -6.094 1.00 47.12 83 GLU A C 1
ATOM 659 O O . GLU A 1 83 ? -5.402 25.814 -7.257 1.00 47.12 83 GLU A O 1
ATOM 664 N N . ASN A 1 84 ? -6.480 25.324 -5.359 1.00 42.78 84 ASN A N 1
ATOM 665 C CA . ASN A 1 84 ? -7.101 24.100 -5.882 1.00 42.78 84 ASN A CA 1
ATOM 666 C C . ASN A 1 84 ? -8.498 24.306 -6.483 1.00 42.78 84 ASN A C 1
ATOM 668 O O . ASN A 1 84 ? -8.982 23.415 -7.174 1.00 42.78 84 ASN A O 1
ATOM 672 N N . GLN A 1 85 ? -9.150 25.458 -6.278 1.00 47.66 85 GLN A N 1
ATOM 673 C CA . GLN A 1 85 ? -10.439 25.706 -6.934 1.00 47.66 85 GLN A CA 1
ATOM 674 C C . GLN A 1 85 ? -10.281 25.852 -8.449 1.00 47.66 85 GLN A C 1
ATOM 676 O O . GLN A 1 85 ? -11.095 25.299 -9.177 1.00 47.66 85 GLN A O 1
ATOM 681 N N . SER A 1 86 ? -9.219 26.503 -8.934 1.00 48.59 86 SER A N 1
ATOM 682 C CA . SER A 1 86 ? -9.011 26.687 -10.377 1.00 48.59 86 SER A CA 1
ATOM 683 C C . SER A 1 86 ? -8.769 25.363 -11.111 1.00 48.59 86 SER A C 1
ATOM 685 O O . SER A 1 86 ? -9.353 25.142 -12.161 1.00 48.59 86 SER A O 1
ATOM 687 N N . ARG A 1 87 ? -7.994 24.434 -10.528 1.00 47.22 87 ARG A N 1
ATOM 688 C CA . ARG A 1 87 ? -7.717 23.123 -11.154 1.00 47.22 87 ARG A CA 1
ATOM 689 C C . ARG A 1 87 ? -8.936 22.202 -11.217 1.00 47.22 87 ARG A C 1
ATOM 691 O O . ARG A 1 87 ? -9.000 21.344 -12.089 1.00 47.22 87 ARG A O 1
ATOM 698 N N . LEU A 1 88 ? -9.884 22.357 -10.293 1.00 43.81 88 LEU A N 1
ATOM 699 C CA . LEU A 1 88 ? -11.101 21.543 -10.264 1.00 43.81 88 LEU A CA 1
ATOM 700 C C . LEU A 1 88 ? -12.202 22.087 -11.188 1.00 43.81 88 LEU A C 1
ATOM 702 O O . LEU A 1 88 ? -13.064 21.314 -11.595 1.00 43.81 88 LEU A O 1
ATOM 706 N N . GLN A 1 89 ? -12.159 23.377 -11.547 1.00 50.22 89 GLN A N 1
ATOM 707 C CA . GLN A 1 89 ? -13.114 23.989 -12.486 1.00 50.22 89 GLN A CA 1
ATOM 708 C C . GLN A 1 89 ? -12.835 23.598 -13.946 1.00 50.22 89 GLN A C 1
ATOM 710 O O . GLN A 1 89 ? -13.769 23.488 -14.732 1.00 50.22 89 GLN A O 1
ATOM 715 N N . ASP A 1 90 ? -11.573 23.340 -14.301 1.00 48.12 90 ASP A N 1
ATOM 716 C CA . ASP A 1 90 ? -11.204 22.895 -15.654 1.00 48.12 90 ASP A CA 1
ATOM 717 C C . ASP A 1 90 ? -11.547 21.414 -15.900 1.00 48.12 90 ASP A C 1
ATOM 719 O O . ASP A 1 90 ? -11.800 21.007 -17.031 1.00 48.12 90 ASP A O 1
ATOM 723 N N . PHE A 1 91 ? -11.567 20.596 -14.841 1.00 46.06 91 PHE A N 1
ATOM 724 C CA . PHE A 1 91 ? -11.786 19.146 -14.939 1.00 46.06 91 PHE A CA 1
ATOM 725 C C . PHE A 1 91 ? -13.262 18.746 -14.991 1.00 46.06 91 PHE A C 1
ATOM 727 O O . PHE A 1 91 ? -13.624 17.736 -15.593 1.00 46.06 91 PHE A O 1
ATOM 734 N N . TYR A 1 92 ? -14.121 19.541 -14.364 1.00 46.84 92 TYR A N 1
ATOM 735 C CA . TYR A 1 92 ? -15.561 19.366 -14.387 1.00 46.84 92 TYR A CA 1
ATOM 736 C C . TYR A 1 92 ? -16.130 20.660 -14.942 1.00 46.84 92 TYR A C 1
ATOM 738 O O . TYR A 1 92 ? -16.093 21.659 -14.234 1.00 46.84 92 TYR A O 1
ATOM 746 N N . HIS A 1 93 ? -16.644 20.657 -16.176 1.00 54.00 93 HIS A N 1
ATOM 747 C CA . HIS A 1 93 ? -17.397 21.773 -16.766 1.00 54.00 93 HIS A CA 1
ATOM 748 C C . HIS A 1 93 ? -18.658 22.098 -15.936 1.00 54.00 93 HIS A C 1
ATOM 750 O O . HIS A 1 93 ? -19.791 21.850 -16.341 1.00 54.00 93 HIS A O 1
ATOM 756 N N . LEU A 1 94 ? -18.465 22.630 -14.736 1.00 51.66 94 LEU A N 1
ATOM 757 C CA . LEU A 1 94 ? -19.483 23.160 -13.857 1.00 51.66 94 LEU A CA 1
ATOM 758 C C . LEU A 1 94 ? -19.613 24.641 -14.205 1.00 51.66 94 LEU A C 1
ATOM 760 O O . LEU A 1 94 ? -18.618 25.366 -14.138 1.00 51.66 94 LEU A O 1
ATOM 764 N N . PRO A 1 95 ? -20.805 25.113 -14.599 1.00 45.69 95 PRO A N 1
ATOM 765 C CA . PRO A 1 95 ? -20.999 26.528 -14.849 1.00 45.69 95 PRO A CA 1
ATOM 766 C C . PRO A 1 95 ? -20.688 27.315 -13.572 1.00 45.69 95 PRO A C 1
ATOM 768 O O . PRO A 1 95 ? -21.170 26.999 -12.481 1.00 45.69 95 PRO A O 1
ATOM 771 N N . SER A 1 96 ? -19.841 28.332 -13.725 1.00 45.56 96 SER A N 1
ATOM 772 C CA . SER A 1 96 ? -19.425 29.217 -12.645 1.00 45.56 96 SER A CA 1
ATOM 773 C C . SER A 1 96 ? -20.648 29.896 -12.032 1.00 45.56 96 SER A C 1
ATOM 775 O O . SER A 1 96 ? -21.449 30.527 -12.721 1.00 45.56 96 SER A O 1
ATOM 777 N N . SER A 1 97 ? -20.774 29.818 -10.707 1.00 55.50 97 SER A N 1
ATOM 778 C CA . SER A 1 97 ? -21.871 30.422 -9.930 1.00 55.50 97 SER A CA 1
ATOM 779 C C . SER A 1 97 ? -21.965 31.960 -10.068 1.00 55.50 97 SER A C 1
ATOM 781 O O . SER A 1 97 ? -22.887 32.585 -9.547 1.00 55.50 97 SER A O 1
ATOM 783 N N . ASN A 1 98 ? -21.050 32.596 -10.809 1.00 52.34 98 ASN A N 1
ATOM 784 C CA . ASN A 1 98 ? -21.112 34.022 -11.131 1.00 52.34 98 ASN A CA 1
ATOM 785 C C . ASN A 1 98 ? -22.061 34.380 -12.291 1.00 52.34 98 ASN A C 1
ATOM 787 O O . ASN A 1 98 ? -22.410 35.554 -12.413 1.00 52.34 98 ASN A O 1
ATOM 791 N N . ASP A 1 99 ? -22.547 33.419 -13.084 1.00 50.81 99 ASP A N 1
ATOM 792 C CA . ASP A 1 99 ? -23.528 33.702 -14.147 1.00 50.81 99 ASP A CA 1
ATOM 793 C C . ASP A 1 99 ? -24.987 33.731 -13.648 1.00 50.81 99 ASP A C 1
ATOM 795 O O . ASP A 1 99 ? -25.865 34.297 -14.298 1.00 50.81 99 ASP A O 1
ATOM 799 N N . ALA A 1 100 ? -25.264 33.241 -12.433 1.00 48.19 100 ALA A N 1
ATOM 800 C CA . ALA A 1 100 ? -26.621 33.209 -11.871 1.00 48.19 100 ALA A CA 1
ATOM 801 C C . ALA A 1 100 ? -27.137 34.570 -11.349 1.00 48.19 100 ALA A C 1
ATOM 803 O O . ALA A 1 100 ? -28.263 34.654 -10.859 1.00 48.19 100 ALA A O 1
ATOM 804 N N . LYS A 1 101 ? -26.348 35.654 -11.436 1.00 49.59 101 LYS A N 1
ATOM 805 C CA . LYS A 1 101 ? -26.754 37.000 -10.972 1.00 49.59 101 LYS A CA 1
ATOM 806 C C . LYS A 1 101 ? -26.815 38.083 -12.051 1.00 49.59 101 LYS A C 1
ATOM 808 O O . LYS A 1 101 ? -26.981 39.254 -11.717 1.00 49.59 101 LYS A O 1
ATOM 813 N N . LYS A 1 102 ? -26.756 37.722 -13.334 1.00 51.41 102 LYS A N 1
ATOM 814 C CA . LYS A 1 102 ? -26.966 38.667 -14.447 1.00 51.41 102 LYS A CA 1
ATOM 815 C C . LYS A 1 102 ? -28.079 38.238 -15.407 1.00 51.41 102 LYS A C 1
ATOM 817 O O . LYS A 1 102 ? -27.964 38.407 -16.610 1.00 51.41 102 LYS A O 1
ATOM 822 N N . GLN A 1 103 ? -29.186 37.731 -14.870 1.00 48.97 103 GLN A N 1
ATOM 823 C CA . GLN A 1 103 ? -30.465 37.660 -15.589 1.00 48.97 103 GLN A CA 1
ATOM 824 C C . GLN A 1 103 ? -31.632 38.005 -14.654 1.00 48.97 103 GLN A C 1
ATOM 826 O O . GLN A 1 103 ? -32.567 37.237 -14.483 1.00 48.97 103 GLN A O 1
ATOM 831 N N . SER A 1 104 ? -31.550 39.156 -13.988 1.00 50.44 104 SER A N 1
ATOM 832 C CA . SER A 1 104 ? -32.731 39.847 -13.460 1.00 50.44 104 SER A CA 1
ATOM 833 C C . SER A 1 104 ? -32.377 41.310 -13.214 1.00 50.44 104 SER A C 1
ATOM 835 O O . SER A 1 104 ? -32.071 41.702 -12.090 1.00 50.44 104 SER A O 1
ATOM 837 N N . SER A 1 105 ? -32.332 42.073 -14.303 1.00 44.16 105 SER A N 1
ATOM 838 C CA . SER A 1 105 ? -32.722 43.486 -14.396 1.00 44.16 105 SER A CA 1
ATOM 839 C C . SER A 1 105 ? -32.666 43.906 -15.854 1.00 44.16 105 SER A C 1
ATOM 841 O O . SER A 1 105 ? -31.608 43.657 -16.476 1.00 44.16 105 SER A O 1
#

Secondary structure (DSSP, 8-state):
--HHHHHHHHHHHHHHHHHHHHHTT----HHHHHHHHHHHHHH---HHHHHHHHHHHHHHHHHHHHHHTTSSS------SSSHHHHHHHHHS-PPPTTGGGSS--